Protein AF-A0AAW9B3B2-F1 (afdb_monomer_lite)

Sequence (176 aa):
MELNTFTHMVTGEETFIPAMVFIPNTNQRLSVMYCEELKAVVCINGGLFLPADTEAACNGGVAGTLQLASAYEVGQKEDTKKTIKLGSCEPGTATEFGTVSKSTNTKQYNAIVLYNSITGSIHSAYDDEEKANSAFDKIWSLTQFPSMRLKKLTYWSDIGKAHQYLEGVSVDSCCA

Secondary structure (DSSP, 8-state):
-----EEEE--S---EEEEEEEETTTTEEEEEEEETTTTEEEEETTEE---SSHHHHHHT---SEEEEEEEEEEE--SSSSEEEEESSPP--S-EEBTTBPPPTTEEEEEEEEEEETTT-BEEEEES-HHHHHHHHHHHHHHH--TTEEEEEEEEEEETT-SSTTTTT-BTTTT--

Foldseek 3Di:
DQFDKDKFFDPQPWQWDWAWEQDVVVRDIATFIATPLQQWTFDDPRHTDGDPDRHCVRVVDDGGMTIIFHWAFLDDDPDDHTYIYTAFDDQDAKAFPPLDDDDPQKDKDKWKFWAFQVQQFTAFTHPDDVVVVVSVVVSCVRGVRVRIDIDITIIIHGPPCHTSRRHRHGNVVSHD

Radius of gyration: 16.61 Å; chains: 1; bounding box: 41×40×45 Å

pLDDT: mean 72.58, std 14.51, range [27.77, 92.06]

Structure (mmCIF, N/CA/C/O backbone):
data_AF-A0AAW9B3B2-F1
#
_entry.id   AF-A0AAW9B3B2-F1
#
loop_
_atom_site.group_PDB
_atom_site.id
_atom_site.type_symbol
_atom_site.label_atom_id
_atom_site.label_alt_id
_atom_site.label_comp_id
_atom_site.label_asym_id
_atom_site.label_entity_id
_atom_site.label_seq_id
_atom_site.pdbx_PDB_ins_code
_atom_site.Cartn_x
_atom_site.Cartn_y
_atom_site.Cartn_z
_atom_site.occupancy
_atom_site.B_iso_or_equiv
_atom_site.auth_seq_id
_atom_site.auth_comp_id
_atom_site.auth_asym_id
_atom_site.auth_atom_id
_atom_site.pdbx_PDB_model_num
ATOM 1 N N . MET A 1 1 ? -0.668 -17.196 -9.764 1.00 54.19 1 MET A N 1
ATOM 2 C CA . MET A 1 1 ? -1.576 -16.291 -9.035 1.00 54.19 1 MET A CA 1
ATOM 3 C C . MET A 1 1 ? -1.678 -15.045 -9.883 1.00 54.19 1 MET A C 1
ATOM 5 O O . MET A 1 1 ? -0.663 -14.380 -10.029 1.00 54.19 1 MET A O 1
ATOM 9 N N . GLU A 1 2 ? -2.822 -14.808 -10.521 1.00 58.53 2 GLU A N 1
ATOM 10 C CA . GLU A 1 2 ? -3.066 -13.532 -11.203 1.00 58.53 2 GLU A CA 1
ATOM 11 C C . GLU A 1 2 ? -3.383 -12.492 -10.131 1.00 58.53 2 GLU A C 1
ATOM 13 O O . GLU A 1 2 ? -4.260 -12.707 -9.291 1.00 58.53 2 GLU A O 1
ATOM 18 N N . LEU A 1 3 ? -2.602 -11.416 -10.096 1.00 70.81 3 LEU A N 1
ATOM 19 C CA . LEU A 1 3 ? -2.827 -10.313 -9.171 1.00 70.81 3 LEU A CA 1
ATOM 20 C C . LEU A 1 3 ? -3.838 -9.347 -9.778 1.00 70.81 3 LEU A C 1
ATOM 22 O O . LEU A 1 3 ? -3.805 -9.082 -10.977 1.00 70.81 3 LEU A O 1
ATOM 26 N N . ASN A 1 4 ? -4.720 -8.793 -8.947 1.00 74.31 4 ASN A N 1
ATOM 27 C CA . ASN A 1 4 ? -5.535 -7.668 -9.382 1.00 74.31 4 ASN A CA 1
ATOM 28 C C . ASN A 1 4 ? -4.631 -6.433 -9.460 1.00 74.31 4 ASN A C 1
ATOM 30 O O . ASN A 1 4 ? -4.082 -6.000 -8.444 1.00 74.31 4 ASN A O 1
ATOM 34 N N . THR A 1 5 ? -4.434 -5.916 -10.669 1.00 81.25 5 THR A N 1
ATOM 35 C CA . THR A 1 5 ? -3.476 -4.844 -10.938 1.00 81.25 5 THR A CA 1
ATOM 36 C C . THR A 1 5 ? -4.148 -3.595 -11.484 1.00 81.25 5 THR A C 1
ATOM 38 O O . THR A 1 5 ? -5.120 -3.695 -12.230 1.00 81.25 5 THR A O 1
ATOM 41 N N . PHE A 1 6 ? -3.546 -2.440 -11.235 1.00 82.62 6 PHE A N 1
ATOM 42 C CA . PHE A 1 6 ? -3.866 -1.171 -11.879 1.00 82.62 6 PHE A CA 1
ATOM 43 C C . PHE A 1 6 ? -2.645 -0.622 -12.624 1.00 82.62 6 PHE A C 1
ATOM 45 O O . PHE A 1 6 ? -1.511 -1.012 -12.352 1.00 82.62 6 PHE A O 1
ATOM 52 N N . THR A 1 7 ? -2.866 0.269 -13.585 1.00 85.81 7 THR A N 1
ATOM 53 C CA . THR A 1 7 ? -1.783 0.949 -14.307 1.00 85.81 7 THR A CA 1
ATOM 54 C C . THR A 1 7 ? -1.490 2.304 -13.685 1.00 85.81 7 THR A C 1
ATOM 56 O O . THR A 1 7 ? -2.422 3.033 -13.350 1.00 85.81 7 THR A O 1
ATOM 59 N N . HIS A 1 8 ? -0.214 2.664 -13.593 1.00 86.81 8 HIS A N 1
ATOM 60 C CA . HIS A 1 8 ? 0.240 3.949 -13.071 1.00 86.81 8 HIS A CA 1
ATOM 61 C C . HIS A 1 8 ? 1.338 4.535 -13.956 1.00 86.81 8 HIS A C 1
ATOM 63 O O . HIS A 1 8 ? 2.283 3.833 -14.315 1.00 86.81 8 HIS A O 1
ATOM 69 N N . MET A 1 9 ? 1.217 5.810 -14.318 1.00 88.75 9 MET A N 1
ATOM 70 C CA . MET A 1 9 ? 2.255 6.533 -15.050 1.00 88.75 9 MET A CA 1
ATOM 71 C C . MET A 1 9 ? 3.189 7.193 -14.039 1.00 88.75 9 MET A C 1
ATOM 73 O O . MET A 1 9 ? 2.758 8.072 -13.302 1.00 88.75 9 MET A O 1
ATOM 77 N N . VAL A 1 10 ? 4.451 6.765 -14.022 1.00 88.75 10 VAL A N 1
ATOM 78 C CA . VAL A 1 10 ? 5.458 7.270 -13.082 1.00 88.75 10 VAL A CA 1
ATOM 79 C C . VAL A 1 10 ? 5.710 8.753 -13.335 1.00 88.75 10 VAL A C 1
ATOM 81 O O . VAL A 1 10 ? 6.006 9.146 -14.468 1.00 88.75 10 VAL A O 1
ATOM 84 N N . THR A 1 11 ? 5.600 9.564 -12.285 1.00 86.19 11 THR A N 1
ATOM 85 C CA . THR A 1 11 ? 5.779 11.021 -12.334 1.00 86.19 11 THR A CA 1
ATOM 86 C C . THR A 1 11 ? 7.183 11.454 -11.911 1.00 86.19 11 THR A C 1
ATOM 88 O O . THR A 1 11 ? 7.609 12.556 -12.254 1.00 86.19 11 THR A O 1
ATOM 91 N N . GLY A 1 12 ? 7.918 10.584 -11.211 1.00 84.88 12 GLY A N 1
ATOM 92 C CA . GLY A 1 12 ? 9.234 10.866 -10.634 1.00 84.88 12 GLY A CA 1
ATOM 93 C C . GLY A 1 12 ? 9.173 11.347 -9.181 1.00 84.88 12 GLY A C 1
ATOM 94 O O . GLY A 1 12 ? 10.217 11.581 -8.577 1.00 84.88 12 GLY A O 1
ATOM 95 N N . GLU A 1 13 ? 7.973 11.480 -8.616 1.00 85.50 13 GLU A N 1
ATOM 96 C CA . GLU A 1 13 ? 7.749 11.805 -7.202 1.00 85.50 13 GLU A CA 1
ATOM 97 C C . GLU A 1 13 ? 7.583 10.550 -6.325 1.00 85.50 13 GLU A C 1
ATOM 99 O O . GLU A 1 13 ? 7.524 10.649 -5.098 1.00 85.50 13 GLU A O 1
ATOM 104 N N . GLU A 1 14 ? 7.480 9.371 -6.940 1.00 87.31 14 GLU A N 1
ATOM 105 C CA . GLU A 1 14 ? 7.316 8.098 -6.251 1.00 87.31 14 GLU A CA 1
ATOM 106 C C . GLU A 1 14 ? 8.631 7.592 -5.658 1.00 87.31 14 GLU A C 1
ATOM 108 O O . GLU A 1 14 ? 9.677 7.563 -6.312 1.00 87.31 14 GLU A O 1
ATOM 113 N N . THR A 1 15 ? 8.548 7.084 -4.433 1.00 89.75 15 THR A N 1
ATOM 114 C CA . THR A 1 15 ? 9.666 6.436 -3.757 1.00 89.75 15 THR A CA 1
ATOM 115 C C . THR A 1 15 ? 9.550 4.928 -3.936 1.00 89.75 15 THR A C 1
ATOM 117 O O . THR A 1 15 ? 8.624 4.292 -3.424 1.00 89.75 15 THR A O 1
ATOM 120 N N . PHE A 1 16 ? 10.498 4.340 -4.669 1.00 90.81 16 PHE A N 1
ATOM 121 C CA . PHE A 1 16 ? 10.595 2.892 -4.842 1.00 90.81 16 PHE A CA 1
ATOM 122 C C . PHE A 1 16 ? 11.662 2.310 -3.921 1.00 90.81 16 PHE A C 1
ATOM 124 O O . PHE A 1 16 ? 12.826 2.704 -3.972 1.00 90.81 16 PHE A O 1
ATOM 131 N N . ILE A 1 17 ? 11.273 1.332 -3.107 1.00 90.81 17 ILE A N 1
ATOM 132 C CA . ILE A 1 17 ? 12.167 0.645 -2.173 1.00 90.81 17 ILE A CA 1
ATOM 133 C C . ILE A 1 17 ? 12.094 -0.875 -2.351 1.00 90.81 17 ILE A C 1
ATOM 135 O O . ILE A 1 17 ? 11.060 -1.412 -2.764 1.00 90.81 17 ILE A O 1
ATOM 139 N N . PRO A 1 18 ? 13.180 -1.604 -2.041 1.00 90.25 18 PRO A N 1
ATOM 140 C CA . PRO A 1 18 ? 13.134 -3.056 -1.979 1.00 90.25 18 PRO A CA 1
ATOM 141 C C . PRO A 1 18 ? 12.260 -3.508 -0.798 1.00 90.25 18 PRO A C 1
ATOM 143 O O . PRO A 1 18 ? 12.478 -3.116 0.350 1.00 90.25 18 PRO A O 1
ATOM 146 N N . ALA A 1 19 ? 11.296 -4.382 -1.069 1.00 88.31 19 ALA A N 1
ATOM 147 C CA . ALA A 1 19 ? 10.450 -5.007 -0.058 1.00 88.31 19 ALA A CA 1
ATOM 148 C C . ALA A 1 19 ? 10.448 -6.530 -0.212 1.00 88.31 19 ALA A C 1
ATOM 150 O O . ALA A 1 19 ? 10.755 -7.070 -1.274 1.00 88.31 19 ALA A O 1
ATOM 151 N N . MET A 1 20 ? 10.090 -7.227 0.861 1.00 86.69 20 MET A N 1
ATOM 152 C CA . MET A 1 20 ? 9.949 -8.676 0.884 1.00 86.69 20 MET A CA 1
ATOM 153 C C . MET A 1 20 ? 8.476 -9.057 0.948 1.00 86.69 20 MET A C 1
ATOM 155 O O . MET A 1 20 ? 7.773 -8.690 1.889 1.00 86.69 20 MET A O 1
ATOM 159 N N . VAL A 1 21 ? 8.026 -9.857 -0.014 1.00 83.31 21 VAL A N 1
ATOM 160 C CA . VAL A 1 21 ? 6.708 -10.495 0.024 1.00 83.31 21 VAL A CA 1
ATOM 161 C C . VAL A 1 21 ? 6.851 -11.960 0.424 1.00 83.31 21 VAL A C 1
ATOM 163 O O . VAL A 1 21 ? 7.679 -12.694 -0.121 1.00 83.31 21 VAL A O 1
ATOM 166 N N . PHE A 1 22 ? 6.046 -12.393 1.394 1.00 75.19 22 PHE A N 1
ATOM 167 C CA . PHE A 1 22 ? 5.940 -13.800 1.777 1.00 75.19 22 PHE A CA 1
ATOM 168 C C . PHE A 1 22 ? 4.758 -14.447 1.059 1.00 75.19 22 PHE A C 1
ATOM 170 O O . PHE A 1 22 ? 3.637 -13.949 1.148 1.00 75.19 22 PHE A O 1
ATOM 177 N N . ILE A 1 23 ? 5.002 -15.565 0.373 1.00 70.31 23 ILE A N 1
ATOM 178 C CA . ILE A 1 23 ? 3.955 -16.371 -0.263 1.00 70.31 23 ILE A CA 1
ATOM 179 C C . ILE A 1 23 ? 3.678 -17.586 0.636 1.00 70.31 23 ILE A C 1
ATOM 181 O O . ILE A 1 23 ? 4.480 -18.525 0.640 1.00 70.31 23 ILE A O 1
ATOM 185 N N . PRO A 1 24 ? 2.552 -17.615 1.378 1.00 52.84 24 PRO A N 1
ATOM 186 C CA . PRO A 1 24 ? 2.287 -18.654 2.377 1.00 52.84 24 PRO A CA 1
ATOM 187 C C . PRO A 1 24 ? 2.266 -20.068 1.797 1.00 52.84 24 PRO A C 1
ATOM 189 O O . PRO A 1 24 ? 2.808 -20.993 2.389 1.00 52.84 24 PRO A O 1
ATOM 192 N N . ASN A 1 25 ? 1.704 -20.226 0.597 1.00 56.84 25 ASN A N 1
ATOM 193 C CA . ASN A 1 25 ? 1.514 -21.540 -0.022 1.00 56.84 25 ASN A CA 1
ATOM 194 C C . ASN A 1 25 ? 2.826 -22.187 -0.488 1.00 56.84 25 ASN A C 1
ATOM 196 O O . ASN A 1 25 ? 2.871 -23.396 -0.694 1.00 56.84 25 ASN A O 1
ATOM 200 N N . THR A 1 26 ? 3.883 -21.395 -0.682 1.00 65.69 26 THR A N 1
ATOM 201 C CA . THR A 1 26 ? 5.183 -21.880 -1.169 1.00 65.69 26 THR A CA 1
ATOM 202 C C . THR A 1 26 ? 6.309 -21.673 -0.159 1.00 65.69 26 THR A C 1
ATOM 204 O O . THR A 1 26 ? 7.435 -22.090 -0.420 1.00 65.69 26 THR A O 1
ATOM 207 N N . ASN A 1 27 ? 6.035 -21.028 0.984 1.00 65.44 27 ASN A N 1
ATOM 208 C CA . ASN A 1 27 ? 7.026 -20.550 1.956 1.00 65.44 27 ASN A CA 1
ATOM 209 C C . ASN A 1 27 ? 8.152 -19.699 1.340 1.00 65.44 27 ASN A C 1
ATOM 211 O O . ASN A 1 27 ? 9.203 -19.501 1.956 1.00 65.44 27 ASN A O 1
ATOM 215 N N . GLN A 1 28 ? 7.945 -19.181 0.129 1.00 74.94 28 GLN A N 1
ATOM 216 C CA . GLN A 1 28 ? 8.932 -18.366 -0.556 1.00 74.94 28 GLN A CA 1
ATOM 217 C C . GLN A 1 28 ? 8.879 -16.936 -0.039 1.00 74.94 28 GLN A C 1
ATOM 219 O O . GLN A 1 28 ? 7.815 -16.383 0.251 1.00 74.94 28 GLN A O 1
ATOM 224 N N . ARG A 1 29 ? 10.061 -16.332 0.041 1.00 81.06 29 ARG A N 1
ATOM 225 C CA . ARG A 1 29 ? 10.230 -14.904 0.268 1.00 81.06 29 ARG A CA 1
ATOM 226 C C . ARG A 1 29 ? 10.812 -14.312 -1.001 1.00 81.06 29 ARG A C 1
ATOM 228 O O . ARG A 1 29 ? 11.890 -14.727 -1.420 1.00 81.06 29 ARG A O 1
ATOM 235 N N . LEU A 1 30 ? 10.093 -13.381 -1.611 1.00 86.75 30 LEU A N 1
ATOM 236 C CA . LEU A 1 30 ? 10.502 -12.757 -2.862 1.00 86.75 30 LEU A CA 1
ATOM 237 C C . LEU A 1 30 ? 10.829 -11.288 -2.622 1.00 86.75 30 LEU A C 1
ATOM 239 O O . LEU A 1 30 ? 10.090 -10.599 -1.919 1.00 86.75 30 LEU A O 1
ATOM 243 N N . SER A 1 31 ? 11.935 -10.835 -3.206 1.00 88.44 31 SER A N 1
ATOM 244 C CA . SER A 1 31 ? 12.321 -9.427 -3.216 1.00 88.44 31 SER A CA 1
ATOM 245 C C . SER A 1 31 ? 11.606 -8.735 -4.373 1.00 88.44 31 SER A C 1
ATOM 247 O O . SER A 1 31 ? 11.674 -9.198 -5.512 1.00 88.44 31 SER A O 1
ATOM 249 N N . VAL A 1 32 ? 10.882 -7.664 -4.066 1.00 90.69 32 VAL A N 1
ATOM 250 C CA . VAL A 1 32 ? 10.034 -6.925 -5.006 1.00 90.69 32 VAL A CA 1
ATOM 251 C C . VAL A 1 32 ? 10.297 -5.431 -4.894 1.00 90.69 32 VAL A C 1
ATOM 253 O O . VAL A 1 32 ? 10.757 -4.940 -3.863 1.00 90.69 32 VAL A O 1
ATOM 256 N N . MET A 1 33 ? 9.972 -4.701 -5.956 1.00 92.06 33 MET A N 1
ATOM 257 C CA . MET A 1 33 ? 9.959 -3.241 -5.930 1.00 92.06 33 MET A CA 1
ATOM 258 C C . MET A 1 33 ? 8.616 -2.761 -5.388 1.00 92.06 33 MET A C 1
ATOM 260 O O . MET A 1 33 ? 7.570 -3.107 -5.941 1.00 92.06 33 MET A O 1
ATOM 264 N N . TYR A 1 34 ? 8.654 -1.973 -4.319 1.00 90.44 34 TYR A N 1
ATOM 265 C CA . TYR A 1 34 ? 7.483 -1.431 -3.643 1.00 90.44 34 TYR A CA 1
ATOM 266 C C . TYR A 1 34 ? 7.467 0.093 -3.747 1.00 90.44 34 TYR A C 1
ATOM 268 O O . TYR A 1 34 ? 8.458 0.742 -3.425 1.00 90.44 34 TYR A O 1
ATOM 276 N N . CYS A 1 35 ? 6.342 0.646 -4.192 1.00 88.38 35 CYS A N 1
ATOM 277 C CA . CYS A 1 35 ? 6.072 2.078 -4.195 1.00 88.38 35 CYS A CA 1
ATOM 278 C C . CYS A 1 35 ? 5.428 2.471 -2.862 1.00 88.38 35 CYS A C 1
ATOM 280 O O . CYS A 1 35 ? 4.346 1.974 -2.532 1.00 88.38 35 CYS A O 1
ATOM 282 N N . GLU A 1 36 ? 6.084 3.347 -2.100 1.00 84.81 36 GLU A N 1
ATOM 283 C CA . GLU A 1 36 ? 5.644 3.706 -0.748 1.00 84.81 36 GLU A CA 1
ATOM 284 C C . GLU A 1 36 ? 4.338 4.497 -0.735 1.00 84.81 36 GLU A C 1
ATOM 286 O O . GLU A 1 36 ? 3.437 4.193 0.048 1.00 84.81 36 GLU A O 1
ATOM 291 N N . GLU A 1 37 ? 4.213 5.483 -1.619 1.00 82.06 37 GLU A N 1
ATOM 292 C CA . GLU A 1 37 ? 3.043 6.354 -1.714 1.00 82.06 37 GLU A CA 1
ATOM 293 C C . GLU A 1 37 ? 1.793 5.568 -2.116 1.00 82.06 37 GLU A C 1
ATOM 295 O O . GLU A 1 37 ? 0.718 5.715 -1.525 1.00 82.06 37 GLU A O 1
ATOM 300 N N . LEU A 1 38 ? 1.955 4.699 -3.115 1.00 79.75 38 LEU A N 1
ATOM 301 C CA . LEU A 1 38 ? 0.865 3.924 -3.697 1.00 79.75 38 LEU A CA 1
ATOM 302 C C . LEU A 1 38 ? 0.594 2.620 -2.960 1.00 79.75 38 LEU A C 1
ATOM 304 O O . LEU A 1 38 ? -0.371 1.940 -3.304 1.00 79.75 38 LEU A O 1
ATOM 308 N N . LYS A 1 39 ? 1.434 2.268 -1.980 1.00 80.06 39 LYS A N 1
ATOM 309 C CA . LYS A 1 39 ? 1.386 0.997 -1.254 1.00 80.06 39 LYS A CA 1
ATOM 310 C C . LYS A 1 39 ? 1.132 -0.169 -2.200 1.00 80.06 39 LYS A C 1
ATOM 312 O O . LYS A 1 39 ? 0.120 -0.868 -2.136 1.00 80.06 39 LYS A O 1
ATOM 317 N N . ALA A 1 40 ? 2.018 -0.299 -3.177 1.00 85.44 40 ALA A N 1
ATOM 318 C CA . ALA A 1 40 ? 1.837 -1.231 -4.274 1.00 85.44 40 ALA A CA 1
ATOM 319 C C . ALA A 1 40 ? 3.170 -1.784 -4.759 1.00 85.44 40 ALA A C 1
ATOM 321 O O . ALA A 1 40 ? 4.202 -1.119 -4.692 1.00 85.44 40 ALA A O 1
ATOM 322 N N . VAL A 1 41 ? 3.143 -3.009 -5.270 1.00 89.56 41 VAL A N 1
ATOM 323 C CA . VAL A 1 41 ? 4.304 -3.667 -5.870 1.00 89.56 41 VAL A CA 1
ATOM 324 C C . VAL A 1 41 ? 4.249 -3.608 -7.382 1.00 89.56 41 VAL A C 1
ATOM 326 O O . VAL A 1 41 ? 3.175 -3.707 -7.980 1.00 89.56 41 VAL A O 1
ATOM 329 N N . VAL A 1 42 ? 5.421 -3.514 -8.002 1.00 91.69 42 VAL A N 1
ATOM 330 C CA . VAL A 1 42 ? 5.545 -3.560 -9.459 1.00 91.69 42 VAL A CA 1
ATOM 331 C C . VAL A 1 42 ? 5.222 -4.960 -9.976 1.00 91.69 42 VAL A C 1
ATOM 333 O O . VAL A 1 42 ? 5.670 -5.973 -9.435 1.00 91.69 42 VAL A O 1
ATOM 336 N N . CYS A 1 43 ? 4.429 -5.003 -11.040 1.00 89.69 43 CYS A N 1
ATOM 337 C CA . CYS A 1 43 ? 3.995 -6.201 -11.736 1.00 89.69 43 CYS A CA 1
ATOM 338 C C . CYS A 1 43 ? 4.346 -6.114 -13.228 1.00 89.69 43 CYS A C 1
ATOM 340 O O . CYS A 1 43 ? 4.453 -5.029 -13.797 1.00 89.69 43 CYS A O 1
ATOM 342 N N . ILE A 1 44 ? 4.507 -7.272 -13.868 1.00 85.06 44 ILE A N 1
ATOM 343 C CA . ILE A 1 44 ? 4.629 -7.416 -15.321 1.00 85.06 44 ILE A CA 1
ATOM 344 C C . ILE A 1 44 ? 3.708 -8.552 -15.759 1.00 85.06 44 ILE A C 1
ATOM 346 O O . ILE A 1 44 ? 3.783 -9.659 -15.225 1.00 85.06 44 ILE A O 1
ATOM 350 N N . ASN A 1 45 ? 2.851 -8.285 -16.748 1.00 83.44 45 ASN A N 1
ATOM 351 C CA . ASN A 1 45 ? 1.903 -9.250 -17.312 1.00 83.44 45 ASN A CA 1
ATOM 352 C C . ASN A 1 45 ? 1.045 -9.960 -16.241 1.00 83.44 45 ASN A C 1
ATOM 354 O O . ASN A 1 45 ? 0.828 -11.167 -16.307 1.00 83.44 45 ASN A O 1
ATOM 358 N N . GLY A 1 46 ? 0.592 -9.219 -15.223 1.00 75.25 46 GLY A N 1
ATOM 359 C CA . GLY A 1 46 ? -0.256 -9.732 -14.137 1.00 75.25 46 GLY A CA 1
ATOM 360 C C . GLY A 1 46 ? 0.472 -10.540 -13.052 1.00 75.25 46 GLY A C 1
ATOM 361 O O . GLY A 1 46 ? -0.172 -11.014 -12.113 1.00 75.25 46 GLY A O 1
ATOM 362 N N . GLY A 1 47 ? 1.798 -10.689 -13.152 1.00 84.25 47 GLY A N 1
ATOM 363 C CA . GLY A 1 47 ? 2.653 -11.328 -12.148 1.00 84.25 47 GLY A CA 1
ATOM 364 C C . GLY A 1 47 ? 3.590 -10.342 -11.452 1.00 84.25 47 GLY A C 1
ATOM 365 O O . GLY A 1 47 ? 3.829 -9.248 -11.954 1.00 84.25 47 GLY A O 1
ATOM 366 N N . LEU A 1 48 ? 4.146 -10.734 -10.301 1.00 87.69 48 LEU A N 1
ATOM 367 C CA . LEU A 1 48 ? 5.144 -9.930 -9.586 1.00 87.69 48 LEU A CA 1
ATOM 368 C C . LEU A 1 48 ? 6.371 -9.666 -10.462 1.00 87.69 48 LEU A C 1
ATOM 370 O O . LEU A 1 48 ? 6.916 -10.591 -11.069 1.00 87.69 48 LEU A O 1
ATOM 374 N N . PHE A 1 49 ? 6.849 -8.424 -10.468 1.00 88.06 49 PHE A N 1
ATOM 375 C CA . PHE A 1 49 ? 8.144 -8.103 -11.045 1.00 88.06 49 PHE A CA 1
ATOM 376 C C . PHE A 1 49 ? 9.262 -8.486 -10.070 1.00 88.06 49 PHE A C 1
ATOM 378 O O . PHE A 1 49 ? 9.335 -7.963 -8.958 1.00 88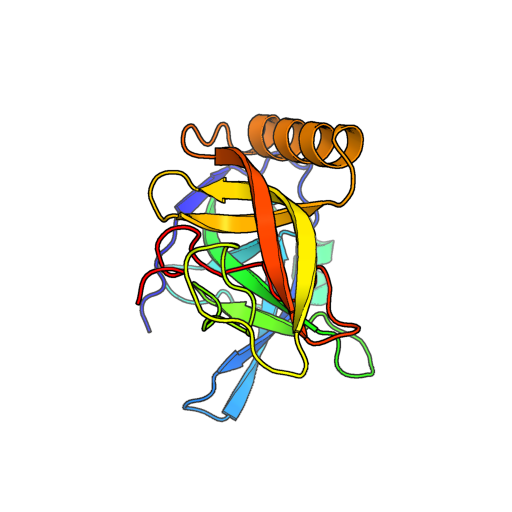.06 49 PHE A O 1
ATOM 385 N N . LEU A 1 50 ? 10.129 -9.406 -10.498 1.00 88.38 50 LEU A N 1
ATOM 386 C CA . LEU A 1 50 ? 11.218 -9.970 -9.696 1.00 88.38 50 LEU A CA 1
ATOM 387 C C . LEU A 1 50 ? 12.569 -9.667 -10.365 1.00 88.38 50 LEU A C 1
ATOM 389 O O . LEU A 1 50 ? 13.117 -10.533 -11.052 1.00 88.38 50 LEU A O 1
ATOM 393 N N . PRO A 1 51 ? 13.097 -8.437 -10.237 1.00 84.62 51 PRO A N 1
ATOM 394 C CA . PRO A 1 51 ? 14.406 -8.104 -10.787 1.00 84.62 51 PRO A CA 1
ATOM 395 C C . PRO A 1 51 ? 15.505 -8.923 -10.097 1.00 84.62 51 PRO A C 1
ATOM 397 O O . PRO A 1 51 ? 15.447 -9.155 -8.890 1.00 84.62 51 PRO A O 1
ATOM 400 N N . ALA A 1 52 ? 16.528 -9.321 -10.862 1.00 85.50 52 ALA A N 1
ATOM 401 C CA . ALA A 1 52 ? 17.673 -10.077 -10.343 1.00 85.50 52 ALA A CA 1
ATOM 402 C C . ALA A 1 52 ? 18.416 -9.327 -9.221 1.00 85.50 52 ALA A C 1
ATOM 404 O O . ALA A 1 52 ? 18.887 -9.952 -8.274 1.00 85.50 52 ALA A O 1
ATOM 405 N N . ASP A 1 53 ? 18.464 -7.995 -9.313 1.00 88.62 53 ASP A N 1
ATOM 406 C CA . ASP A 1 53 ? 18.918 -7.096 -8.256 1.00 88.62 53 ASP A CA 1
ATOM 407 C C . ASP A 1 53 ? 17.845 -6.026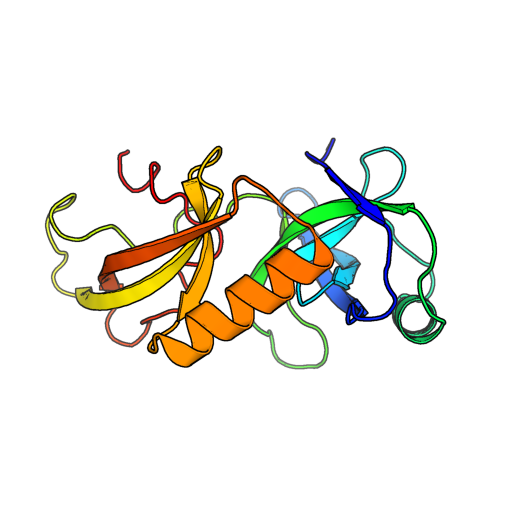 -8.010 1.00 88.62 53 ASP A C 1
ATOM 409 O O . ASP A 1 53 ? 17.665 -5.091 -8.794 1.00 88.62 53 ASP A O 1
ATOM 413 N N . THR A 1 54 ? 17.083 -6.196 -6.930 1.00 88.69 54 THR A N 1
ATOM 414 C CA . THR A 1 54 ? 15.997 -5.276 -6.569 1.00 88.69 54 THR A CA 1
ATOM 415 C C . THR A 1 54 ? 16.511 -3.932 -6.071 1.00 88.69 54 TH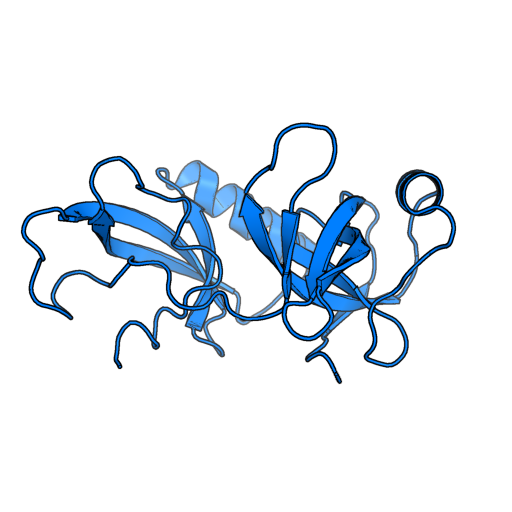R A C 1
ATOM 417 O O . THR A 1 54 ? 15.854 -2.921 -6.287 1.00 88.69 54 THR A O 1
ATOM 420 N N . GLU A 1 55 ? 17.671 -3.894 -5.416 1.00 88.81 55 GLU A N 1
ATOM 421 C CA . GLU A 1 55 ? 18.224 -2.642 -4.895 1.00 88.81 55 GLU A CA 1
ATOM 422 C C . GLU A 1 55 ? 18.706 -1.759 -6.039 1.00 88.81 55 GLU A C 1
ATOM 424 O O . GLU A 1 55 ? 18.337 -0.586 -6.107 1.00 88.81 55 GLU A O 1
ATOM 429 N N . ALA A 1 56 ? 19.438 -2.339 -6.992 1.00 88.44 56 ALA A N 1
ATOM 430 C CA . ALA A 1 56 ? 19.822 -1.631 -8.206 1.00 88.44 56 ALA A CA 1
ATOM 431 C C . ALA A 1 56 ? 18.596 -1.173 -9.014 1.00 88.44 56 ALA A C 1
ATOM 433 O O . ALA A 1 56 ? 18.585 -0.050 -9.512 1.00 88.44 56 ALA A O 1
ATOM 434 N N . ALA A 1 57 ? 17.546 -1.999 -9.109 1.00 88.69 57 ALA A N 1
ATOM 435 C CA . ALA A 1 57 ? 16.324 -1.639 -9.830 1.00 88.69 57 ALA A CA 1
ATOM 436 C C . ALA A 1 57 ? 15.567 -0.463 -9.183 1.00 88.69 57 ALA A C 1
ATOM 438 O O . ALA A 1 57 ? 15.079 0.409 -9.898 1.00 88.69 57 ALA A O 1
ATOM 439 N N . CYS A 1 58 ? 15.502 -0.403 -7.849 1.00 89.06 58 CYS A N 1
ATOM 440 C CA . CYS A 1 58 ? 14.924 0.737 -7.131 1.00 89.06 58 CYS A CA 1
ATOM 441 C C . CYS A 1 58 ? 15.771 2.010 -7.287 1.00 89.06 58 CYS A C 1
ATOM 443 O O . CYS A 1 58 ? 15.226 3.087 -7.512 1.00 89.06 58 CYS A O 1
ATOM 445 N N . ASN A 1 59 ? 17.101 1.885 -7.227 1.00 87.00 59 ASN A N 1
ATOM 446 C CA . ASN A 1 59 ? 18.023 3.023 -7.313 1.00 87.00 59 ASN A CA 1
ATOM 447 C C . ASN A 1 59 ? 18.238 3.544 -8.747 1.00 87.00 59 ASN A C 1
ATOM 449 O O . ASN A 1 59 ? 18.709 4.664 -8.927 1.00 87.00 59 ASN A O 1
ATOM 453 N N . GLY A 1 60 ? 17.924 2.742 -9.768 1.00 80.81 60 GLY A N 1
ATOM 454 C CA . GLY A 1 60 ? 18.185 3.056 -11.176 1.00 80.81 60 GLY A CA 1
ATOM 455 C C . GLY A 1 60 ? 17.260 4.104 -11.803 1.00 80.81 60 GLY A C 1
ATOM 456 O O . GLY A 1 60 ? 17.483 4.480 -12.951 1.00 80.81 60 GLY A O 1
ATOM 457 N N . GLY A 1 61 ? 16.250 4.580 -11.070 1.00 73.38 61 GLY A N 1
ATOM 458 C CA . GLY A 1 61 ? 15.207 5.457 -11.596 1.00 73.38 61 GLY A CA 1
ATOM 459 C C . GLY A 1 61 ? 14.183 4.661 -12.404 1.00 73.38 61 GLY A C 1
ATOM 460 O O . GLY A 1 61 ? 14.479 4.105 -13.460 1.00 73.38 61 GLY A O 1
ATOM 461 N N . VAL A 1 62 ? 12.957 4.590 -11.895 1.00 82.56 62 VAL A N 1
ATOM 462 C CA . VAL A 1 62 ? 11.848 3.914 -12.574 1.00 82.56 62 VAL A CA 1
ATOM 463 C C . VAL A 1 62 ? 11.141 4.928 -13.468 1.00 82.56 62 VAL A C 1
ATOM 465 O O . VAL A 1 62 ? 10.929 6.062 -13.053 1.00 82.56 62 VAL A O 1
ATOM 468 N N . ALA A 1 63 ? 10.788 4.549 -14.696 1.00 84.69 63 ALA A N 1
ATOM 469 C CA . ALA A 1 63 ? 10.111 5.439 -15.636 1.00 84.69 63 ALA A CA 1
ATOM 470 C C . ALA A 1 63 ? 9.092 4.685 -16.498 1.00 84.69 63 ALA A C 1
ATOM 472 O O . ALA A 1 63 ? 9.228 3.485 -16.745 1.00 84.69 63 ALA A O 1
ATOM 473 N N . GLY A 1 64 ? 8.095 5.417 -16.997 1.00 87.12 64 GLY A N 1
ATOM 474 C CA . GLY A 1 64 ? 7.072 4.902 -17.905 1.00 87.12 64 GLY A CA 1
ATOM 475 C C . GLY A 1 64 ? 5.767 4.518 -17.208 1.00 87.12 64 GLY A C 1
ATOM 476 O O . GLY A 1 64 ? 5.464 4.971 -16.108 1.00 87.12 64 GLY A O 1
ATOM 477 N N . THR A 1 65 ? 4.953 3.711 -17.890 1.00 88.88 65 THR A N 1
ATOM 478 C CA . THR A 1 65 ? 3.705 3.174 -17.334 1.00 88.88 65 THR A CA 1
ATOM 479 C C . THR A 1 65 ? 3.969 1.811 -16.711 1.00 88.88 65 THR A C 1
ATOM 481 O O . THR A 1 65 ? 4.380 0.880 -17.402 1.00 88.88 65 THR A O 1
ATOM 484 N N . LEU A 1 66 ? 3.722 1.694 -15.410 1.00 89.19 66 LEU A N 1
ATOM 485 C CA . LEU A 1 66 ? 3.864 0.461 -14.648 1.00 89.19 66 LEU A CA 1
ATOM 486 C C . LEU A 1 66 ? 2.510 -0.207 -14.444 1.00 89.19 66 LEU A C 1
ATOM 488 O O . LEU A 1 66 ? 1.484 0.457 -14.304 1.00 89.19 66 LEU A O 1
ATOM 492 N N . GLN A 1 67 ? 2.532 -1.531 -14.354 1.00 89.94 67 GLN A N 1
ATOM 493 C CA . GLN A 1 67 ? 1.447 -2.303 -13.770 1.00 89.94 67 GLN A CA 1
ATOM 494 C C . GLN A 1 67 ? 1.766 -2.501 -12.283 1.00 89.94 67 GLN A C 1
ATOM 496 O O . GLN A 1 67 ? 2.878 -2.895 -11.937 1.00 89.94 67 GLN A O 1
ATOM 501 N N . LEU A 1 68 ? 0.814 -2.213 -11.402 1.00 87.44 68 LEU A N 1
ATOM 502 C CA . LEU A 1 68 ? 0.984 -2.233 -9.952 1.00 87.44 68 LEU A CA 1
ATOM 503 C C . LEU A 1 68 ? -0.103 -3.085 -9.294 1.00 87.44 68 LEU A C 1
ATOM 505 O O . LEU A 1 68 ? -1.248 -3.068 -9.737 1.00 87.44 68 LEU A O 1
ATOM 509 N N . ALA A 1 69 ? 0.234 -3.799 -8.223 1.00 84.56 69 ALA A N 1
ATOM 510 C CA . ALA A 1 69 ? -0.732 -4.493 -7.369 1.00 84.56 69 ALA A CA 1
ATOM 511 C C . ALA A 1 69 ? -0.660 -3.944 -5.945 1.00 84.56 69 ALA A C 1
ATOM 513 O O . ALA A 1 69 ? 0.434 -3.822 -5.396 1.00 84.56 69 ALA A O 1
ATOM 514 N N . SER A 1 70 ? -1.809 -3.645 -5.336 1.00 78.69 70 SER A N 1
ATOM 515 C CA . SER A 1 70 ? -1.861 -3.160 -3.954 1.00 78.69 70 SER A CA 1
ATOM 516 C C . SER A 1 70 ? -1.212 -4.154 -2.989 1.00 78.69 70 SER A C 1
ATOM 518 O O . SER A 1 70 ? -1.428 -5.370 -3.071 1.00 78.69 70 SER A O 1
ATOM 520 N N . ALA A 1 71 ? -0.419 -3.622 -2.069 1.00 78.88 71 ALA A N 1
ATOM 521 C CA . ALA A 1 71 ? 0.300 -4.375 -1.062 1.00 78.88 71 ALA A CA 1
ATOM 522 C C . ALA A 1 71 ? 0.363 -3.583 0.245 1.00 78.88 71 ALA A C 1
ATOM 524 O O . ALA A 1 71 ? 0.542 -2.371 0.239 1.00 78.88 71 ALA A O 1
ATOM 525 N N . TYR A 1 72 ? 0.257 -4.278 1.368 1.00 73.56 72 TYR A N 1
ATOM 526 C CA . TYR A 1 72 ? 0.199 -3.658 2.687 1.00 73.56 72 TYR A CA 1
ATOM 527 C C . TYR A 1 72 ? 1.351 -4.136 3.550 1.00 73.56 72 TYR A C 1
ATOM 529 O O . TYR A 1 72 ? 1.754 -5.300 3.492 1.00 73.56 72 TYR A O 1
ATOM 537 N N . GLU A 1 73 ? 1.885 -3.227 4.354 1.00 73.00 73 GLU A N 1
ATOM 538 C CA . GLU A 1 73 ? 2.942 -3.534 5.304 1.00 73.00 73 GLU A CA 1
ATOM 539 C C . GLU A 1 73 ? 2.381 -4.394 6.444 1.00 73.00 73 GLU A C 1
ATOM 541 O O . GLU A 1 73 ? 1.364 -4.066 7.046 1.00 73.00 73 GLU A O 1
ATOM 546 N N . VAL A 1 74 ? 3.042 -5.514 6.739 1.00 67.12 74 VAL A N 1
ATOM 547 C CA . VAL A 1 74 ? 2.665 -6.423 7.843 1.00 67.12 74 VAL A CA 1
ATOM 548 C C . VAL A 1 74 ? 3.700 -6.423 8.972 1.00 67.12 74 VAL A C 1
ATOM 550 O O . VAL A 1 74 ? 3.622 -7.227 9.902 1.00 67.12 74 VAL A O 1
ATOM 553 N N . GLY A 1 75 ? 4.677 -5.517 8.886 1.00 61.72 75 GLY A N 1
ATOM 554 C CA . GLY A 1 75 ? 5.719 -5.276 9.874 1.00 61.72 75 GLY A CA 1
ATOM 555 C C . GLY A 1 75 ? 7.134 -5.301 9.292 1.00 61.72 75 GLY A C 1
ATOM 556 O O . GLY A 1 75 ? 7.365 -5.556 8.107 1.00 61.72 75 GLY A O 1
ATOM 557 N N . GLN A 1 76 ? 8.103 -5.083 10.175 1.00 54.72 76 GLN A N 1
ATOM 558 C CA . GLN A 1 76 ? 9.529 -5.200 9.898 1.00 54.72 76 GLN A CA 1
ATOM 559 C C . GLN A 1 76 ? 10.063 -6.349 10.761 1.00 54.72 76 GLN A C 1
ATOM 561 O O . GLN A 1 76 ? 10.151 -6.218 11.980 1.00 54.72 76 GLN A O 1
ATOM 566 N N . LYS A 1 77 ? 10.359 -7.514 10.165 1.00 47.50 77 LYS A N 1
ATOM 567 C CA . LYS A 1 77 ? 11.196 -8.494 10.873 1.00 47.50 77 LYS A CA 1
ATOM 568 C C . LYS A 1 77 ? 12.622 -7.961 10.877 1.00 47.50 77 LYS A C 1
ATOM 570 O O . LYS A 1 77 ? 13.057 -7.412 9.869 1.00 47.50 77 LYS A O 1
ATOM 575 N N . GLU A 1 78 ? 13.277 -8.093 12.027 1.00 44.06 78 GLU A N 1
ATOM 576 C CA . GLU A 1 78 ? 14.637 -7.619 12.275 1.00 44.06 78 GLU A CA 1
ATOM 577 C C . GLU A 1 78 ? 15.557 -7.919 11.082 1.00 44.06 78 GLU A C 1
ATOM 579 O O . GLU A 1 78 ? 15.601 -9.037 10.566 1.00 44.06 78 GLU A O 1
ATOM 584 N N . ASP A 1 79 ? 16.230 -6.851 10.659 1.00 49.94 79 ASP A N 1
ATOM 585 C CA . ASP A 1 79 ? 17.203 -6.715 9.581 1.00 49.94 79 ASP A CA 1
ATOM 586 C C . ASP A 1 79 ? 16.710 -6.695 8.115 1.00 49.94 79 ASP A C 1
ATOM 588 O O . ASP A 1 79 ? 16.598 -7.688 7.398 1.00 49.94 79 ASP A O 1
ATOM 592 N N . THR A 1 80 ? 16.603 -5.438 7.653 1.00 57.22 80 THR A N 1
ATOM 593 C CA . THR A 1 80 ? 16.938 -4.853 6.333 1.00 57.22 80 THR A CA 1
ATOM 594 C C . THR A 1 80 ? 15.866 -4.603 5.268 1.00 57.22 80 THR A C 1
ATOM 596 O O . THR A 1 80 ? 16.105 -3.722 4.445 1.00 57.22 80 THR A O 1
ATOM 599 N N . LYS A 1 81 ? 14.675 -5.227 5.263 1.00 65.81 81 LYS A N 1
ATOM 600 C CA . LYS A 1 81 ? 13.639 -4.928 4.233 1.00 65.81 81 LYS A CA 1
ATOM 601 C C . LYS A 1 81 ? 12.214 -4.919 4.790 1.00 65.81 81 LYS A C 1
ATOM 603 O O . LYS A 1 81 ? 11.870 -5.749 5.633 1.00 65.81 81 LYS A O 1
ATOM 608 N N . LYS A 1 82 ? 11.367 -4.001 4.302 1.00 74.00 82 LYS A N 1
ATOM 609 C CA . LYS A 1 82 ? 9.937 -3.957 4.665 1.00 74.00 82 LYS A CA 1
ATOM 610 C C . LYS A 1 82 ? 9.265 -5.271 4.279 1.00 74.00 82 LYS A C 1
ATOM 612 O O . LYS A 1 82 ? 9.487 -5.761 3.172 1.00 74.00 82 LYS A O 1
ATOM 617 N N . THR A 1 83 ? 8.454 -5.844 5.169 1.00 75.31 83 THR A N 1
ATOM 618 C CA . THR A 1 83 ? 7.667 -7.042 4.847 1.00 75.31 83 THR A CA 1
ATOM 619 C C . THR A 1 83 ? 6.254 -6.635 4.468 1.00 75.31 83 THR A C 1
ATOM 621 O O . THR A 1 83 ? 5.568 -5.952 5.228 1.00 75.31 83 THR A O 1
ATOM 624 N N . ILE A 1 84 ? 5.813 -7.082 3.297 1.00 76.12 84 ILE A N 1
ATOM 625 C CA . ILE A 1 84 ? 4.510 -6.736 2.734 1.00 76.12 84 ILE A CA 1
ATOM 626 C C . ILE A 1 84 ? 3.682 -7.984 2.408 1.00 76.12 84 ILE A C 1
ATOM 628 O O . ILE A 1 84 ? 4.216 -9.066 2.140 1.00 76.12 84 ILE A O 1
ATOM 632 N N . LYS A 1 85 ? 2.360 -7.822 2.408 1.00 73.81 85 LYS A N 1
ATOM 633 C CA . LYS A 1 85 ? 1.359 -8.799 1.961 1.00 73.81 85 LYS A CA 1
ATOM 634 C C . LYS A 1 85 ? 0.615 -8.229 0.752 1.00 73.81 85 LYS A C 1
ATOM 636 O O . LYS A 1 85 ? 0.358 -7.033 0.701 1.00 73.81 85 LYS A O 1
ATOM 641 N N . LEU A 1 86 ? 0.297 -9.071 -0.231 1.00 72.38 86 LEU A N 1
ATOM 642 C CA . LEU A 1 86 ? -0.437 -8.665 -1.439 1.00 72.38 86 LEU A CA 1
ATOM 643 C C . LEU A 1 86 ? -1.946 -8.692 -1.194 1.00 72.38 86 LEU A C 1
ATOM 645 O O . LEU A 1 86 ? -2.435 -9.610 -0.533 1.00 72.38 86 LEU A O 1
ATOM 649 N N . GLY A 1 87 ? -2.677 -7.757 -1.805 1.00 60.50 87 GLY A N 1
ATOM 650 C CA . GLY A 1 87 ? -4.139 -7.690 -1.704 1.00 60.50 87 GLY A CA 1
ATOM 651 C C . GLY A 1 87 ? -4.621 -7.331 -0.297 1.00 60.50 87 GLY A C 1
ATOM 652 O O . GLY A 1 87 ? -3.820 -6.954 0.543 1.00 60.50 87 GLY A O 1
ATOM 653 N N . SER A 1 88 ? -5.927 -7.426 -0.029 1.00 46.12 88 SER A N 1
ATOM 654 C CA . SER A 1 88 ? -6.498 -7.094 1.285 1.00 46.12 88 SER A CA 1
ATOM 655 C C . SER A 1 88 ? -5.822 -7.893 2.404 1.00 46.12 88 SER A C 1
ATOM 657 O O . SER A 1 88 ? -5.765 -9.127 2.341 1.00 46.12 88 SER A O 1
ATOM 659 N N . CYS A 1 89 ? -5.336 -7.210 3.441 1.00 41.31 89 CYS A N 1
ATOM 660 C CA . CYS A 1 89 ? -4.960 -7.882 4.676 1.00 41.31 89 CYS A CA 1
ATOM 661 C C . CYS A 1 89 ? -6.176 -8.667 5.179 1.00 41.31 89 CYS A C 1
ATOM 663 O O . CYS A 1 89 ? -7.285 -8.140 5.240 1.00 41.31 89 CYS A O 1
ATOM 665 N N . GLU A 1 90 ? -5.971 -9.937 5.542 1.00 39.16 90 GLU A N 1
ATOM 666 C CA . GLU A 1 90 ? -6.935 -10.613 6.417 1.00 39.16 90 GLU A CA 1
ATOM 667 C C . GLU A 1 90 ? -7.167 -9.697 7.622 1.00 39.16 90 GLU A C 1
ATOM 669 O O . GLU A 1 90 ? -6.179 -9.151 8.126 1.00 39.16 90 GLU A O 1
ATOM 674 N N . PRO A 1 91 ? -8.424 -9.488 8.046 1.00 39.31 91 PRO A N 1
ATOM 675 C CA . PRO A 1 91 ? -8.756 -8.526 9.084 1.00 39.31 91 PRO A CA 1
ATOM 676 C C . PRO A 1 91 ? -8.002 -8.876 10.368 1.00 39.31 91 PRO A C 1
ATOM 678 O O . PRO A 1 91 ? -8.379 -9.771 11.123 1.00 39.31 91 PRO A O 1
ATOM 681 N N . GLY A 1 92 ? -6.891 -8.185 10.606 1.00 40.56 92 GLY A N 1
ATOM 682 C CA . GLY A 1 92 ? -6.224 -8.200 11.893 1.00 40.56 92 GLY A CA 1
ATOM 683 C C . GLY A 1 92 ? -7.064 -7.352 12.829 1.00 40.56 92 GLY A C 1
ATOM 684 O O . GLY A 1 92 ? -7.064 -6.149 12.649 1.00 40.56 92 GLY A O 1
ATOM 685 N N . THR A 1 93 ? -7.820 -7.997 13.723 1.00 44.47 93 THR A N 1
ATOM 686 C CA . THR A 1 93 ? -8.496 -7.550 14.974 1.00 44.47 93 THR A CA 1
ATOM 687 C C . THR A 1 93 ? -9.068 -6.127 15.134 1.00 44.47 93 THR A C 1
ATOM 689 O O . THR A 1 93 ? -9.597 -5.818 16.200 1.00 44.47 93 THR A O 1
ATOM 692 N N . ALA A 1 94 ? -9.045 -5.273 14.117 1.00 45.66 94 ALA A N 1
ATOM 693 C CA . ALA A 1 94 ? -9.626 -3.947 14.124 1.00 45.66 94 ALA A CA 1
ATOM 694 C C . ALA A 1 94 ? -11.021 -4.016 13.506 1.00 45.66 94 ALA A C 1
ATOM 696 O O . ALA A 1 94 ? -11.186 -4.415 12.353 1.00 45.66 94 ALA A O 1
ATOM 697 N N . THR A 1 95 ? -12.033 -3.637 14.282 1.00 55.50 95 THR A N 1
ATOM 698 C CA . THR A 1 95 ? -13.422 -3.625 13.810 1.00 55.50 95 THR A CA 1
ATOM 699 C C . THR A 1 95 ? -14.108 -2.328 14.199 1.00 55.50 95 THR A C 1
ATOM 701 O O . THR A 1 95 ? -13.908 -1.826 15.308 1.00 55.50 95 THR A O 1
ATOM 704 N N . GLU A 1 96 ? -14.908 -1.771 13.288 1.00 59.12 96 GLU A N 1
ATOM 705 C CA . GLU A 1 96 ? -15.625 -0.512 13.508 1.00 59.12 96 GLU A CA 1
ATOM 706 C C . GLU A 1 96 ? -16.477 -0.579 14.792 1.00 59.12 96 GLU A C 1
ATOM 708 O O . GLU A 1 96 ? -17.108 -1.591 15.123 1.00 59.12 96 GLU A O 1
ATOM 713 N N . PHE A 1 97 ? -16.441 0.500 15.569 1.00 46.06 97 PHE A N 1
ATOM 714 C CA . PHE A 1 97 ? -17.096 0.603 16.865 1.00 46.06 97 PHE A CA 1
ATOM 715 C C . PHE A 1 97 ? -18.616 0.584 16.701 1.00 46.06 97 PHE A C 1
ATOM 717 O O . PHE A 1 97 ? -19.174 1.331 15.905 1.00 46.06 97 PHE A O 1
ATOM 724 N N . GLY A 1 98 ? -19.291 -0.245 17.501 1.00 47.53 98 GLY A N 1
ATOM 725 C CA . GLY A 1 98 ? -20.745 -0.429 17.438 1.00 47.53 98 GLY A CA 1
ATOM 726 C C . GLY A 1 98 ? -21.194 -1.576 16.528 1.00 47.53 98 GLY A C 1
ATOM 727 O O . GLY A 1 98 ? -22.342 -1.996 16.627 1.00 47.53 98 GLY A O 1
ATOM 728 N N . THR A 1 99 ? -20.290 -2.130 15.717 1.00 50.59 99 THR A N 1
ATOM 729 C CA . THR A 1 99 ? -20.578 -3.249 14.797 1.00 50.59 99 THR A CA 1
ATOM 730 C C . THR A 1 99 ? -20.407 -4.621 15.456 1.00 50.59 99 THR A C 1
ATOM 732 O O . THR A 1 99 ? -21.083 -5.575 15.089 1.00 50.59 99 THR A O 1
ATOM 735 N N . VAL A 1 100 ? -19.551 -4.724 16.478 1.00 56.09 100 VAL A N 1
ATOM 736 C CA . VAL A 1 100 ? -19.302 -5.961 17.241 1.00 56.09 100 VAL A CA 1
ATOM 737 C C . VAL A 1 100 ? -19.232 -5.699 18.738 1.00 56.09 100 VAL A C 1
ATOM 739 O O . VAL A 1 100 ? -18.907 -4.602 19.202 1.00 56.09 100 VAL A O 1
ATOM 742 N N . SER A 1 101 ? -19.523 -6.752 19.503 1.00 55.22 101 SER A N 1
ATOM 743 C CA . SER A 1 101 ? -19.360 -6.762 20.955 1.00 55.22 101 SER A CA 1
ATOM 744 C C . SER A 1 101 ? -17.873 -6.750 21.315 1.00 55.22 101 SER A C 1
ATOM 746 O O . SER A 1 101 ? -17.103 -7.551 20.791 1.00 55.22 101 SER A O 1
ATOM 748 N N . LYS A 1 102 ? -17.470 -5.858 22.228 1.00 60.66 102 LYS A N 1
ATOM 749 C CA . LYS A 1 102 ? -16.085 -5.765 22.717 1.00 60.66 102 LYS A CA 1
ATOM 750 C C . LYS A 1 102 ? -15.594 -7.103 23.285 1.00 60.66 102 LYS A C 1
ATOM 752 O O . LYS A 1 102 ? -16.344 -7.792 23.980 1.00 60.66 102 LYS A O 1
ATOM 757 N N . SER A 1 103 ? -14.317 -7.422 23.080 1.00 60.09 103 SER A N 1
ATOM 758 C CA . SER A 1 103 ? -13.643 -8.437 23.892 1.00 60.09 103 SER A CA 1
ATOM 759 C C . SER A 1 103 ? -13.106 -7.788 25.177 1.00 60.09 103 SER A C 1
ATOM 761 O O . SER A 1 103 ? -12.994 -6.562 25.282 1.00 60.09 103 SER A O 1
ATOM 763 N N . THR A 1 104 ? -12.768 -8.589 26.188 1.00 61.56 104 THR A N 1
ATOM 764 C CA . THR A 1 104 ? -12.211 -8.090 27.459 1.00 61.56 104 THR A CA 1
ATOM 765 C C . THR A 1 104 ? -10.852 -7.395 27.308 1.00 61.56 104 THR A C 1
ATOM 767 O O . THR A 1 104 ? -10.488 -6.621 28.189 1.00 61.56 104 THR A O 1
ATOM 770 N N . ASN A 1 105 ? -10.140 -7.609 26.194 1.00 67.62 105 ASN A N 1
ATOM 771 C CA . ASN A 1 105 ? -8.786 -7.094 25.953 1.00 67.62 105 ASN A CA 1
ATOM 772 C C . ASN A 1 105 ? -8.710 -6.023 24.849 1.00 67.62 105 ASN A C 1
ATOM 774 O O . ASN A 1 105 ? -7.616 -5.670 24.406 1.00 67.62 105 ASN A O 1
ATOM 778 N N . THR A 1 106 ? -9.853 -5.485 24.420 1.00 69.06 106 THR A N 1
ATOM 779 C CA . THR A 1 106 ? -9.916 -4.420 23.406 1.00 69.06 106 THR A CA 1
ATOM 780 C C . THR A 1 106 ? -10.165 -3.043 24.021 1.00 69.06 106 THR A C 1
ATOM 782 O O . THR A 1 106 ? -10.929 -2.909 24.980 1.00 69.06 106 THR A O 1
ATOM 785 N N . LYS A 1 107 ? -9.552 -2.000 23.447 1.00 73.06 107 LYS A N 1
ATOM 786 C CA . LYS A 1 107 ? -9.802 -0.584 23.758 1.00 73.06 107 LYS A CA 1
ATOM 787 C C . LYS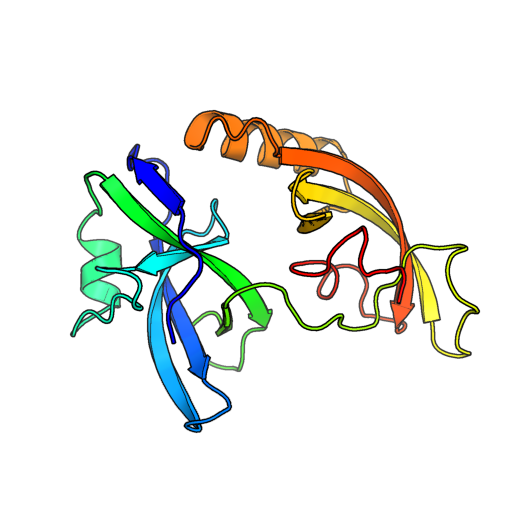 A 1 107 ? -10.370 0.128 22.527 1.00 73.06 107 LYS A C 1
ATOM 789 O O . LYS A 1 107 ? -10.138 -0.291 21.397 1.00 73.06 107 LYS A O 1
ATOM 794 N N . GLN A 1 108 ? -11.156 1.176 22.763 1.00 77.69 108 GLN A N 1
ATOM 795 C CA . GLN A 1 108 ? -11.678 2.038 21.707 1.00 77.69 108 GLN A CA 1
ATOM 796 C C . GLN A 1 108 ? -10.590 3.008 21.247 1.00 77.69 108 GLN A C 1
ATOM 798 O O . GLN A 1 108 ? -9.927 3.645 22.072 1.00 77.69 108 GLN A O 1
ATOM 803 N N . TYR A 1 109 ? -10.472 3.160 19.935 1.00 76.06 109 TYR A N 1
ATOM 804 C CA . TYR A 1 109 ? -9.561 4.080 19.273 1.00 76.06 109 TYR A CA 1
ATOM 805 C C . TYR A 1 109 ? -10.307 4.907 18.223 1.00 76.06 109 TYR A C 1
ATOM 807 O O . TYR A 1 109 ? -11.400 4.546 17.782 1.00 76.06 109 TYR A O 1
ATOM 815 N N . ASN A 1 110 ? -9.704 6.030 17.836 1.00 78.62 110 ASN A N 1
ATOM 816 C CA . ASN A 1 110 ? -10.164 6.874 16.741 1.00 78.62 110 ASN A CA 1
ATOM 817 C C . ASN A 1 110 ? -9.006 7.060 15.765 1.00 78.62 110 ASN A C 1
ATOM 819 O O . ASN A 1 110 ? -7.884 7.302 16.202 1.00 78.62 110 ASN A O 1
ATOM 823 N N . ALA A 1 111 ? -9.289 6.961 14.473 1.00 83.00 111 ALA A N 1
ATOM 824 C CA . ALA A 1 111 ? -8.343 7.251 13.406 1.00 83.00 111 ALA A CA 1
ATOM 825 C C . ALA A 1 111 ? -9.057 7.968 12.257 1.00 83.00 111 ALA A C 1
ATOM 827 O O . ALA A 1 111 ? -10.272 7.856 12.083 1.00 83.00 111 ALA A O 1
ATOM 828 N N . ILE A 1 112 ? -8.295 8.688 11.449 1.00 82.69 112 ILE A N 1
ATOM 829 C CA . ILE A 1 112 ? -8.713 9.147 10.131 1.00 82.69 112 ILE A CA 1
ATOM 830 C C . ILE A 1 112 ? -8.120 8.164 9.135 1.00 82.69 112 ILE A C 1
ATOM 832 O O . ILE A 1 112 ? -6.903 8.010 9.059 1.00 82.69 112 ILE A O 1
ATOM 836 N N . VAL A 1 113 ? -8.978 7.466 8.403 1.00 81.81 113 VAL A N 1
ATOM 837 C CA . VAL A 1 113 ? -8.562 6.465 7.426 1.00 81.81 113 VAL A CA 1
ATOM 838 C C . VAL A 1 113 ? -8.686 7.028 6.022 1.00 81.81 113 VAL A C 1
ATOM 840 O O . VAL A 1 113 ? -9.714 7.602 5.654 1.00 81.81 113 VAL A O 1
ATOM 843 N N . LEU A 1 114 ? -7.634 6.843 5.237 1.00 79.38 114 LEU A N 1
ATOM 844 C CA . LEU A 1 114 ? -7.672 6.972 3.794 1.00 79.38 114 LEU A CA 1
ATOM 845 C C . LEU A 1 114 ? -8.056 5.608 3.231 1.00 79.38 114 LEU A C 1
ATOM 847 O O . LEU A 1 114 ? -7.363 4.627 3.483 1.00 79.38 114 LEU A O 1
ATOM 851 N N . TYR A 1 115 ? -9.160 5.526 2.501 1.00 76.06 115 TYR A N 1
ATOM 852 C CA . TYR A 1 115 ? -9.699 4.263 2.002 1.00 76.06 115 TYR A CA 1
ATOM 853 C C . TYR A 1 115 ? -10.189 4.395 0.560 1.00 76.06 115 TYR A C 1
ATOM 855 O O . TYR A 1 115 ? -10.477 5.492 0.074 1.00 76.06 115 TYR A O 1
ATOM 863 N N . ASN A 1 116 ? -10.282 3.261 -0.127 1.00 73.12 116 ASN A N 1
ATOM 864 C CA . ASN A 1 116 ? -10.875 3.171 -1.453 1.00 73.12 116 ASN A CA 1
ATOM 865 C C . ASN A 1 116 ? -12.392 2.980 -1.317 1.00 73.12 116 ASN A C 1
ATOM 867 O O . ASN A 1 116 ? -12.849 1.964 -0.804 1.00 73.12 116 ASN A O 1
ATOM 871 N N . SER A 1 117 ? -13.184 3.932 -1.804 1.00 66.75 117 SER A N 1
ATOM 872 C CA . SER A 1 117 ? -14.646 3.927 -1.690 1.00 66.75 117 SER A CA 1
ATOM 873 C C . SER A 1 117 ? -15.352 2.884 -2.558 1.00 66.75 117 SER A C 1
ATOM 875 O O . SER A 1 117 ? -16.559 2.722 -2.429 1.00 66.75 117 SER A O 1
ATOM 877 N N . ILE A 1 118 ? -14.645 2.236 -3.490 1.00 63.22 118 ILE A N 1
ATOM 878 C CA . ILE A 1 118 ? -15.194 1.167 -4.338 1.00 63.22 118 ILE A CA 1
ATOM 879 C C . ILE A 1 118 ? -14.985 -0.193 -3.668 1.00 63.22 118 ILE A C 1
ATOM 881 O O . ILE A 1 118 ? -15.876 -1.034 -3.707 1.00 63.22 118 ILE A O 1
ATOM 885 N N . THR A 1 119 ? -13.811 -0.424 -3.072 1.00 62.03 119 THR A N 1
ATOM 886 C CA . THR A 1 119 ? -13.461 -1.722 -2.460 1.00 62.03 119 THR A CA 1
ATOM 887 C C . THR A 1 119 ? -13.634 -1.752 -0.941 1.00 62.03 119 THR A C 1
ATOM 889 O O . THR A 1 119 ? -13.497 -2.806 -0.321 1.00 62.03 119 THR A O 1
ATOM 892 N N . GLY A 1 120 ? -13.844 -0.591 -0.324 1.00 63.91 120 GLY A N 1
ATOM 893 C CA . GLY A 1 120 ? -13.834 -0.400 1.122 1.00 63.91 120 GLY A CA 1
ATOM 894 C C . GLY A 1 120 ? -12.439 -0.506 1.748 1.00 63.91 120 GLY A C 1
ATOM 895 O O . GLY A 1 120 ? -12.299 -0.254 2.932 1.00 63.91 120 GLY A O 1
ATOM 896 N N . SER A 1 121 ? -11.385 -0.866 1.013 1.00 68.38 121 SER A N 1
ATOM 897 C CA . SER A 1 121 ? -10.066 -1.160 1.596 1.00 68.38 121 SER A CA 1
ATOM 898 C C . SER A 1 121 ? -9.383 0.089 2.160 1.00 68.38 121 SER A C 1
ATOM 900 O O . SER A 1 121 ? -9.206 1.078 1.446 1.00 68.38 121 SER A O 1
ATOM 902 N N . ILE A 1 122 ? -8.951 0.027 3.419 1.00 74.06 122 ILE A N 1
ATOM 903 C CA . ILE A 1 122 ? -8.156 1.067 4.072 1.00 74.06 122 ILE A CA 1
ATOM 904 C C . ILE A 1 122 ? -6.737 1.036 3.500 1.00 74.06 122 ILE A C 1
ATOM 906 O O . ILE A 1 122 ? -6.036 0.030 3.570 1.00 74.06 122 ILE A O 1
ATOM 910 N N . HIS A 1 123 ? -6.311 2.162 2.941 1.00 73.06 123 HIS A N 1
ATOM 911 C CA . HIS A 1 123 ? -4.962 2.397 2.436 1.00 73.06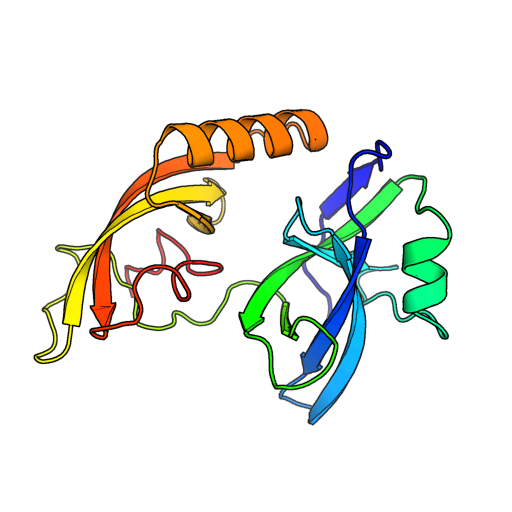 123 HIS A CA 1
ATOM 912 C C . HIS A 1 123 ? -4.011 2.765 3.565 1.00 73.06 123 HIS A C 1
ATOM 914 O O . HIS A 1 123 ? -2.933 2.193 3.685 1.00 73.06 123 HIS A O 1
ATOM 920 N N . SER A 1 124 ? -4.416 3.700 4.419 1.00 76.06 124 SER A N 1
ATOM 921 C CA . SER A 1 124 ? -3.622 4.181 5.549 1.00 76.06 124 SER A CA 1
ATOM 922 C C . SER A 1 124 ? -4.511 4.742 6.653 1.00 76.06 124 SER A C 1
ATOM 924 O O . SER A 1 124 ? -5.651 5.143 6.410 1.00 76.06 124 SER A O 1
ATOM 926 N N . ALA A 1 125 ? -3.983 4.765 7.875 1.00 79.44 125 ALA A N 1
ATOM 927 C CA . ALA A 1 125 ? -4.648 5.322 9.047 1.00 79.44 125 ALA A CA 1
ATOM 928 C C . ALA A 1 125 ? -3.763 6.380 9.720 1.00 79.44 125 ALA A C 1
ATOM 930 O O . ALA A 1 125 ? -2.546 6.219 9.805 1.00 79.44 125 ALA A O 1
ATOM 931 N N . TYR A 1 126 ? -4.389 7.451 10.205 1.00 81.19 126 TYR A N 1
ATOM 932 C CA . TYR A 1 126 ? -3.721 8.610 10.789 1.00 81.19 126 TYR A CA 1
ATOM 933 C C . TYR A 1 126 ? -4.406 9.061 12.078 1.00 81.19 126 TYR A C 1
ATOM 935 O O . TYR A 1 126 ? -5.629 9.019 12.204 1.00 81.19 126 TYR A O 1
ATOM 943 N N . ASP A 1 127 ? -3.604 9.569 13.006 1.00 79.62 127 ASP A N 1
ATOM 944 C CA . ASP A 1 127 ? -4.057 10.092 14.301 1.00 79.62 127 ASP A CA 1
ATOM 945 C C . ASP A 1 127 ? -4.501 11.560 14.199 1.00 79.62 127 ASP A C 1
ATOM 947 O O . ASP A 1 127 ? -5.117 12.093 15.118 1.00 79.62 127 ASP A O 1
ATOM 951 N N . ASP A 1 128 ? -4.144 12.218 13.094 1.00 82.94 128 ASP A N 1
ATOM 952 C CA . ASP A 1 128 ? -4.219 13.660 12.909 1.00 82.94 128 ASP A CA 1
ATOM 953 C C . ASP A 1 128 ? -4.733 14.027 11.507 1.00 82.94 128 ASP A C 1
ATOM 955 O O . ASP A 1 128 ? -4.408 13.376 10.508 1.00 82.94 128 ASP A O 1
ATOM 959 N N . GLU A 1 129 ? -5.558 15.072 11.450 1.00 82.25 129 GLU A N 1
ATOM 960 C CA . GLU A 1 129 ? -6.272 15.500 10.244 1.00 82.25 129 GLU A CA 1
ATOM 961 C C . GLU A 1 129 ? -5.357 16.211 9.244 1.00 82.25 129 GLU A C 1
ATOM 963 O O . GLU A 1 129 ? -5.520 16.034 8.038 1.00 82.25 129 GLU A O 1
ATOM 968 N N . GLU A 1 130 ? -4.348 16.945 9.715 1.00 85.06 130 GLU A N 1
ATOM 969 C CA . GLU A 1 130 ? -3.355 17.592 8.854 1.00 85.06 130 GLU A CA 1
ATOM 970 C C . GLU A 1 130 ? -2.505 16.537 8.133 1.00 85.06 130 GLU A C 1
ATOM 972 O O . GLU A 1 130 ? -2.356 16.583 6.909 1.00 85.06 130 GLU A O 1
ATOM 977 N N . LYS A 1 131 ? -2.039 15.513 8.863 1.00 83.38 131 LYS A N 1
ATOM 978 C CA . LYS A 1 131 ? -1.308 14.377 8.275 1.00 83.38 131 LYS A CA 1
ATOM 979 C C . LYS A 1 131 ? -2.150 13.603 7.264 1.00 83.38 131 LYS A C 1
ATOM 981 O O . LYS A 1 131 ? -1.642 13.231 6.207 1.00 83.38 131 LYS A O 1
ATOM 986 N N . ALA A 1 132 ? -3.423 13.365 7.579 1.00 82.50 132 ALA A N 1
ATOM 987 C CA . ALA A 1 132 ? -4.331 12.644 6.695 1.00 82.50 132 ALA A CA 1
ATOM 988 C C . ALA A 1 132 ? -4.604 13.413 5.394 1.00 82.50 132 ALA A C 1
ATOM 990 O O . ALA A 1 132 ? -4.535 12.826 4.314 1.00 82.50 132 ALA A O 1
ATOM 991 N N . ASN A 1 133 ? -4.865 14.721 5.487 1.00 77.75 133 ASN A N 1
ATOM 992 C CA . ASN A 1 133 ? -5.087 15.577 4.320 1.00 77.75 133 ASN A CA 1
ATOM 993 C C . ASN A 1 133 ? -3.824 15.694 3.461 1.00 77.75 133 ASN A C 1
ATOM 995 O O . ASN A 1 133 ? -3.902 15.503 2.255 1.00 77.75 133 ASN A O 1
ATOM 999 N N . SER A 1 134 ? -2.650 15.889 4.071 1.00 82.75 134 SER A N 1
ATOM 1000 C CA . SER A 1 134 ? -1.383 15.938 3.332 1.00 82.75 134 SER A CA 1
ATOM 1001 C C . SER A 1 134 ? -1.110 14.642 2.557 1.00 82.75 134 SER A C 1
ATOM 1003 O O . SER A 1 134 ? -0.701 14.681 1.396 1.00 82.75 134 SER A O 1
ATOM 1005 N N . ALA A 1 135 ? -1.384 13.483 3.163 1.00 80.69 135 ALA A N 1
ATOM 1006 C CA . ALA A 1 135 ? -1.246 12.202 2.481 1.00 80.69 135 ALA A CA 1
ATOM 1007 C C . ALA A 1 135 ? -2.287 12.003 1.369 1.00 80.69 135 ALA A C 1
ATOM 1009 O O . ALA A 1 135 ? -1.954 11.472 0.309 1.00 80.69 135 ALA A O 1
ATOM 1010 N N . PHE A 1 136 ? -3.532 12.435 1.596 1.00 80.06 136 PHE A N 1
ATOM 1011 C CA . PHE A 1 136 ? -4.579 12.412 0.578 1.00 80.06 136 PHE A CA 1
ATOM 1012 C C . PHE A 1 136 ? -4.204 13.277 -0.626 1.00 80.06 136 PHE A C 1
ATOM 1014 O O . PHE A 1 136 ? -4.251 12.780 -1.747 1.00 80.06 136 PHE A O 1
ATOM 1021 N N . ASP A 1 137 ? -3.765 14.515 -0.397 1.00 80.06 137 ASP A N 1
ATOM 1022 C CA . ASP A 1 137 ? -3.361 15.443 -1.453 1.00 80.06 137 ASP A CA 1
ATOM 1023 C C . ASP A 1 137 ? -2.184 14.890 -2.260 1.00 80.06 137 ASP A C 1
ATOM 1025 O O . ASP A 1 137 ? -2.216 14.938 -3.489 1.00 80.06 137 ASP A O 1
ATOM 1029 N N . LYS A 1 138 ? -1.190 14.282 -1.591 1.00 80.50 138 LYS A N 1
ATOM 1030 C CA . LYS A 1 138 ? -0.059 13.618 -2.261 1.00 80.50 138 LYS A CA 1
ATOM 1031 C C . LYS A 1 138 ? -0.521 12.440 -3.125 1.00 80.50 138 LYS A C 1
ATOM 1033 O O . LYS A 1 138 ? -0.080 12.281 -4.254 1.00 80.50 138 LYS A O 1
ATOM 1038 N N . ILE A 1 139 ? -1.420 11.592 -2.630 1.00 73.25 139 ILE A N 1
ATOM 1039 C CA . ILE A 1 139 ? -1.932 10.462 -3.425 1.00 73.25 139 ILE A CA 1
ATOM 1040 C C . ILE A 1 139 ? -2.810 10.962 -4.576 1.00 73.25 139 ILE A C 1
ATOM 1042 O O . ILE A 1 139 ? -2.752 10.417 -5.680 1.00 73.25 139 ILE A O 1
ATOM 1046 N N . TRP A 1 140 ? -3.603 12.005 -4.342 1.00 71.88 140 TRP A N 1
ATOM 1047 C CA . TRP A 1 140 ? -4.452 12.617 -5.352 1.00 71.88 140 TRP A CA 1
ATOM 1048 C C . TRP A 1 140 ? -3.634 13.264 -6.471 1.00 71.88 140 TRP A C 1
ATOM 1050 O O . TRP A 1 140 ? -3.962 13.063 -7.640 1.00 71.88 140 TRP A O 1
ATOM 1060 N N . SER A 1 141 ? -2.551 13.979 -6.145 1.00 73.69 141 SER A N 1
ATOM 1061 C CA . SER A 1 141 ? -1.661 14.570 -7.151 1.00 73.69 141 SER A CA 1
ATOM 1062 C C . SER A 1 141 ? -1.003 13.505 -8.028 1.00 73.69 141 SER A C 1
ATOM 1064 O O . SER A 1 141 ? -0.870 13.714 -9.232 1.00 73.69 141 SER A O 1
ATOM 1066 N N . LEU A 1 142 ? -0.659 12.352 -7.446 1.00 69.88 142 LEU A N 1
ATOM 1067 C CA . LEU A 1 142 ? -0.002 11.249 -8.149 1.00 69.88 142 LEU A CA 1
ATOM 1068 C C . LEU A 1 142 ? -0.955 10.424 -9.015 1.00 69.88 142 LEU A C 1
ATOM 1070 O O . LEU A 1 142 ? -0.622 10.061 -10.138 1.00 69.88 142 LEU A O 1
ATOM 1074 N N . THR A 1 143 ? -2.128 10.085 -8.487 1.00 65.75 143 THR A N 1
ATOM 1075 C CA . THR A 1 143 ? -2.991 9.051 -9.087 1.00 65.75 143 THR A CA 1
ATOM 1076 C C . THR A 1 143 ? -4.270 9.593 -9.694 1.00 65.75 143 THR A C 1
ATOM 1078 O O . THR A 1 143 ? -4.907 8.912 -10.497 1.00 65.75 143 THR A O 1
ATOM 1081 N N . GLN A 1 144 ? -4.693 10.779 -9.249 1.00 68.81 144 GLN A N 1
ATOM 1082 C CA . GLN A 1 144 ? -6.041 11.304 -9.446 1.00 68.81 144 GLN A CA 1
ATOM 1083 C C . GLN A 1 144 ? -7.140 10.272 -9.145 1.00 68.81 144 GLN A C 1
ATOM 1085 O O . GLN A 1 144 ? -8.211 10.339 -9.747 1.00 68.81 144 GLN A O 1
ATOM 1090 N N . PHE A 1 145 ? -6.898 9.296 -8.252 1.00 67.56 145 PHE A N 1
ATOM 1091 C CA . PHE A 1 145 ? -7.827 8.187 -8.052 1.00 67.56 145 PHE A CA 1
ATOM 1092 C C . PHE A 1 145 ? -9.166 8.684 -7.507 1.00 67.56 145 PHE A C 1
ATOM 1094 O O . PHE A 1 145 ? -9.282 8.975 -6.311 1.00 67.56 145 PHE A O 1
ATOM 1101 N N . PRO A 1 146 ? -10.233 8.694 -8.330 1.00 65.50 146 PRO A N 1
ATOM 1102 C CA . PRO A 1 146 ? -11.493 9.316 -7.959 1.00 65.50 146 PRO A CA 1
ATOM 1103 C C . PRO A 1 146 ? -12.236 8.523 -6.884 1.00 65.50 146 PRO A C 1
ATOM 1105 O O . PRO A 1 146 ? -13.250 9.007 -6.392 1.00 65.50 146 PRO A O 1
ATOM 1108 N N . SER A 1 147 ? -11.757 7.336 -6.504 1.00 66.38 147 SER A N 1
ATOM 1109 C CA . SER A 1 147 ? -12.303 6.489 -5.442 1.00 66.38 147 SER A CA 1
ATOM 1110 C C . SER A 1 147 ? -11.627 6.671 -4.080 1.00 66.38 147 SER A C 1
ATOM 1112 O O . SER A 1 147 ? -12.144 6.163 -3.092 1.00 66.38 147 SER A O 1
ATOM 1114 N N . MET A 1 148 ? -10.502 7.381 -3.969 1.00 74.88 148 MET A N 1
ATOM 1115 C CA . MET A 1 148 ? -9.842 7.568 -2.670 1.00 74.88 148 MET A CA 1
ATOM 1116 C C . MET A 1 148 ? -10.593 8.601 -1.825 1.00 74.88 148 MET A C 1
ATOM 1118 O O . MET A 1 148 ? -10.963 9.668 -2.320 1.00 74.88 148 MET A O 1
ATOM 1122 N N . ARG A 1 149 ? -10.864 8.291 -0.556 1.00 78.94 14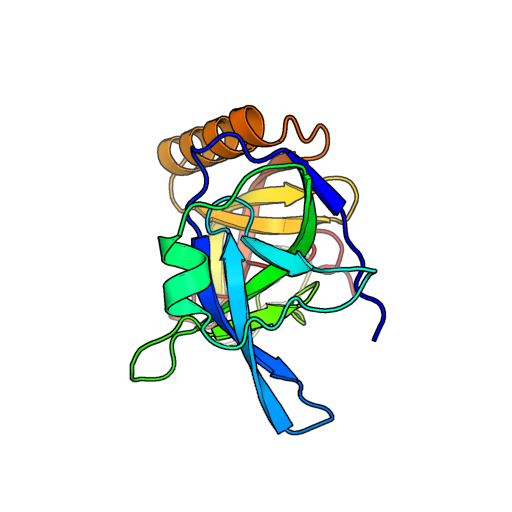9 ARG A N 1
ATOM 1123 C CA . ARG A 1 149 ? -11.619 9.152 0.370 1.00 78.94 149 ARG A CA 1
ATOM 1124 C C . ARG A 1 149 ? -11.027 9.105 1.774 1.00 78.94 149 ARG A C 1
ATOM 1126 O O . ARG A 1 149 ? -10.472 8.089 2.179 1.00 78.94 149 ARG A O 1
ATOM 1133 N N . LEU A 1 150 ? -11.220 10.181 2.533 1.00 82.31 150 LEU A N 1
ATOM 1134 C CA . LEU A 1 150 ? -10.957 10.218 3.971 1.00 82.31 150 LEU A CA 1
ATOM 1135 C C . LEU A 1 150 ? -12.251 9.948 4.754 1.00 82.31 150 LEU A C 1
ATOM 1137 O O . LEU A 1 150 ? -13.315 10.462 4.404 1.00 82.31 150 LEU A O 1
ATOM 1141 N N . LYS A 1 151 ? -12.172 9.149 5.822 1.00 82.44 151 LYS A N 1
ATOM 1142 C CA . LYS A 1 151 ? -13.269 8.905 6.778 1.00 82.44 151 LYS A CA 1
ATOM 1143 C C . LYS A 1 151 ? -12.714 8.926 8.203 1.00 82.44 151 LYS A C 1
ATOM 1145 O O . LYS A 1 151 ? -11.656 8.363 8.465 1.00 82.44 151 LYS A O 1
ATOM 1150 N N . LYS A 1 152 ? -13.442 9.539 9.140 1.00 81.50 152 LYS A N 1
ATOM 1151 C CA . LYS A 1 152 ? -13.194 9.360 10.581 1.00 81.50 152 LYS A CA 1
ATOM 1152 C C . LYS A 1 152 ? -13.761 8.004 10.997 1.00 81.50 152 LYS A C 1
ATOM 1154 O O . LYS A 1 152 ? -14.943 7.744 10.782 1.00 81.50 152 LYS A O 1
ATOM 1159 N N . LEU A 1 153 ? -12.917 7.148 11.558 1.00 78.75 153 LEU A N 1
ATOM 1160 C CA . LEU A 1 153 ? -13.257 5.800 11.989 1.00 78.75 153 LEU A CA 1
ATOM 1161 C C . LEU A 1 153 ? -13.030 5.670 13.493 1.00 78.75 153 LEU A C 1
ATOM 1163 O O . LEU A 1 153 ? -11.929 5.900 13.996 1.00 78.75 153 LEU A O 1
ATOM 1167 N N . THR A 1 154 ? -14.067 5.245 14.201 1.00 75.56 154 THR A N 1
ATOM 1168 C CA . THR A 1 154 ? -13.951 4.760 15.576 1.00 75.56 154 THR A CA 1
ATOM 1169 C C . THR A 1 154 ? -13.952 3.238 15.524 1.00 75.56 154 THR A C 1
ATOM 1171 O O . THR A 1 154 ? -14.798 2.656 14.852 1.00 75.56 154 THR A O 1
ATOM 1174 N N . TYR A 1 155 ? -13.016 2.578 16.201 1.00 73.62 155 TYR A N 1
ATOM 1175 C CA . TYR A 1 155 ? -12.847 1.123 16.123 1.00 73.62 155 TYR A CA 1
ATOM 1176 C C . TYR A 1 155 ? -12.368 0.534 17.453 1.00 73.62 155 TYR A C 1
ATOM 1178 O O . TYR A 1 155 ? -11.827 1.236 18.313 1.00 73.62 155 TYR A O 1
ATOM 1186 N N . TRP A 1 156 ? -12.588 -0.766 17.626 1.00 70.69 156 TRP A N 1
ATOM 1187 C CA . TRP A 1 156 ? -11.997 -1.565 18.696 1.00 70.69 156 TRP A CA 1
ATOM 1188 C C . TRP A 1 156 ? -10.700 -2.203 18.201 1.00 70.69 156 TRP A C 1
ATOM 1190 O O . TRP A 1 156 ? -10.673 -2.722 17.090 1.00 70.69 156 TRP A O 1
ATOM 1200 N N . SER A 1 157 ? -9.646 -2.182 19.018 1.00 69.06 157 SER A N 1
ATOM 1201 C CA . SER A 1 157 ? -8.403 -2.929 18.770 1.00 69.06 157 SER A CA 1
ATOM 1202 C C . SER A 1 157 ? -7.800 -3.428 20.085 1.00 69.06 157 SER A C 1
ATOM 1204 O O . SER A 1 157 ? -8.131 -2.916 21.161 1.00 69.06 157 SER A O 1
ATOM 1206 N N . ASP A 1 158 ? -6.923 -4.427 20.009 1.00 67.19 158 ASP A N 1
ATOM 1207 C CA . ASP A 1 158 ? -6.181 -4.949 21.156 1.00 67.19 158 ASP A CA 1
ATOM 1208 C C . ASP A 1 158 ? -5.369 -3.836 21.840 1.00 67.19 158 ASP A C 1
ATOM 1210 O O . ASP A 1 158 ? -4.767 -2.967 21.196 1.00 67.19 158 ASP A O 1
ATOM 1214 N N . ILE A 1 159 ? -5.327 -3.865 23.173 1.00 61.31 159 ILE A N 1
ATOM 1215 C CA . ILE A 1 159 ? -4.577 -2.881 23.963 1.00 61.31 159 ILE A CA 1
ATOM 1216 C C . ILE A 1 159 ? -3.097 -2.879 23.534 1.00 61.31 159 ILE A C 1
ATOM 1218 O O . ILE A 1 159 ? -2.403 -3.887 23.637 1.00 61.31 159 ILE A O 1
ATOM 1222 N N . GLY A 1 160 ? -2.613 -1.718 23.080 1.00 55.09 160 GLY A N 1
ATOM 1223 C CA . GLY A 1 160 ? -1.225 -1.512 22.636 1.00 55.09 160 GLY A CA 1
ATOM 1224 C C . GLY A 1 160 ? -1.013 -1.595 21.121 1.00 55.09 160 GLY A C 1
ATOM 1225 O O . GLY A 1 160 ? 0.111 -1.417 20.659 1.00 55.09 160 GLY A O 1
ATOM 1226 N N . LYS A 1 161 ? -2.078 -1.821 20.343 1.00 58.09 161 LYS A N 1
ATOM 1227 C CA . LYS A 1 161 ? -2.029 -2.039 18.892 1.00 58.09 161 LYS A CA 1
ATOM 1228 C C . LYS A 1 161 ? -2.991 -1.106 18.144 1.00 58.09 161 LYS A C 1
ATOM 1230 O O . LYS A 1 161 ? -3.925 -1.563 17.497 1.00 58.09 161 LYS A O 1
ATOM 1235 N N . ALA A 1 162 ? -2.786 0.209 18.264 1.00 55.91 162 ALA A N 1
ATOM 1236 C CA . ALA A 1 162 ? -3.719 1.216 17.745 1.00 55.91 162 ALA A CA 1
ATOM 1237 C C . ALA A 1 162 ? -3.849 1.173 16.204 1.00 55.91 162 ALA A C 1
ATOM 1239 O O . ALA A 1 162 ? -4.837 0.664 15.697 1.00 55.91 162 ALA A O 1
ATOM 1240 N N . HIS A 1 163 ? -2.850 1.622 15.436 1.00 56.12 163 HIS A N 1
ATOM 1241 C CA . HIS A 1 163 ? -3.042 1.878 13.991 1.00 56.12 163 HIS A CA 1
ATOM 1242 C C . HIS A 1 163 ? -2.531 0.784 13.048 1.00 56.12 163 HIS A C 1
ATOM 1244 O O . HIS A 1 163 ? -3.015 0.665 11.926 1.00 56.12 163 HIS A O 1
ATOM 1250 N N . GLN A 1 164 ? -1.590 -0.045 13.506 1.00 55.62 164 GLN A N 1
ATOM 1251 C CA . GLN A 1 164 ? -0.836 -0.986 12.661 1.00 55.62 164 GLN A CA 1
ATOM 1252 C C . GLN A 1 164 ? -1.676 -2.110 12.029 1.00 55.62 164 GLN A C 1
ATOM 1254 O O . GLN A 1 164 ? -1.166 -2.838 11.187 1.00 55.62 164 GLN A O 1
ATOM 1259 N N . TYR A 1 165 ? -2.945 -2.254 12.416 1.00 60.12 165 TYR A N 1
ATOM 1260 C CA . TYR A 1 165 ? -3.827 -3.317 11.927 1.00 60.12 165 TYR A CA 1
ATOM 1261 C C . TYR A 1 165 ? -4.990 -2.824 11.065 1.00 60.12 165 TYR A C 1
ATOM 1263 O O . TYR A 1 165 ? -5.765 -3.643 10.588 1.00 60.12 165 TYR A O 1
ATOM 1271 N N . LEU A 1 166 ? -5.124 -1.511 10.847 1.00 61.44 166 LEU A N 1
ATOM 1272 C CA . LEU A 1 166 ? -6.187 -0.977 9.990 1.00 61.44 166 LEU A CA 1
ATOM 1273 C C . LEU A 1 166 ? -5.848 -1.084 8.500 1.00 61.44 166 LEU A C 1
ATOM 1275 O O . LEU A 1 166 ? -6.750 -1.191 7.676 1.00 61.44 166 LEU A O 1
ATOM 1279 N N . GLU A 1 167 ? -4.569 -1.050 8.134 1.00 64.88 167 GLU A N 1
ATOM 1280 C CA . GLU A 1 167 ? -4.153 -1.017 6.731 1.00 64.88 167 GLU A CA 1
ATOM 1281 C C . GLU A 1 167 ? -4.423 -2.353 6.027 1.00 64.88 167 GLU A C 1
ATOM 1283 O O . GLU A 1 167 ? -4.026 -3.425 6.486 1.00 64.88 167 GLU A O 1
ATOM 1288 N N . GLY A 1 168 ? -5.124 -2.290 4.896 1.00 54.50 168 GLY A N 1
ATOM 1289 C CA . GLY A 1 168 ? -5.543 -3.456 4.125 1.00 54.50 168 GLY A CA 1
ATOM 1290 C C . GLY A 1 168 ? -6.839 -4.114 4.599 1.00 54.50 168 GLY A C 1
ATOM 1291 O O . GLY A 1 168 ? -7.294 -5.040 3.929 1.00 54.50 168 GLY A O 1
ATOM 1292 N N . VAL A 1 169 ? -7.461 -3.637 5.684 1.00 61.19 169 VAL A N 1
ATOM 1293 C CA . VAL A 1 169 ? -8.797 -4.071 6.133 1.00 61.19 169 VAL A CA 1
ATOM 1294 C C . VAL A 1 169 ? -9.867 -3.348 5.314 1.00 61.19 169 VAL A C 1
ATOM 1296 O O . VAL A 1 169 ? -9.717 -2.161 5.027 1.00 61.19 169 VAL A O 1
ATOM 1299 N N . SER A 1 170 ? -10.945 -4.027 4.907 1.00 54.78 170 SER A N 1
ATOM 1300 C CA . SER A 1 170 ? -12.081 -3.327 4.298 1.00 54.78 170 SER A CA 1
ATOM 1301 C C . SER A 1 170 ? -12.982 -2.718 5.374 1.00 54.78 170 SER A C 1
ATOM 1303 O O . SER A 1 170 ? -13.382 -3.380 6.330 1.00 54.78 170 SER A O 1
ATOM 1305 N N . VAL A 1 171 ? -13.305 -1.436 5.200 1.00 56.03 171 VAL A N 1
ATOM 1306 C CA . VAL A 1 171 ? -14.282 -0.685 5.994 1.00 56.03 171 VAL A CA 1
ATOM 1307 C C . VAL A 1 171 ? -15.642 -1.391 5.951 1.00 56.03 171 VAL A C 1
ATOM 1309 O O . VAL A 1 171 ? -16.328 -1.423 6.965 1.00 56.03 171 VAL A O 1
ATOM 1312 N N . ASP A 1 172 ? -15.977 -2.043 4.831 1.00 50.56 172 ASP A N 1
ATOM 1313 C CA . ASP A 1 172 ? -17.222 -2.802 4.675 1.00 50.56 172 ASP A CA 1
ATOM 1314 C C . ASP A 1 172 ? -17.104 -4.250 5.185 1.00 50.56 172 ASP A C 1
ATOM 1316 O O . ASP A 1 172 ? -18.091 -4.822 5.638 1.00 50.56 172 ASP A O 1
ATOM 1320 N N . SER A 1 173 ? -15.905 -4.855 5.180 1.00 42.94 173 SER A N 1
ATOM 1321 C CA . SER A 1 173 ? -15.679 -6.205 5.735 1.00 42.94 173 SER A CA 1
ATOM 1322 C C . SER A 1 173 ? -15.538 -6.239 7.258 1.00 42.94 173 SER A C 1
ATOM 1324 O O . SER A 1 173 ? -15.416 -7.319 7.827 1.00 42.94 173 SER A O 1
ATOM 1326 N N . CYS A 1 174 ? -15.575 -5.088 7.939 1.00 41.84 174 CYS A N 1
ATOM 1327 C CA . CYS A 1 174 ? -15.900 -5.039 9.370 1.00 41.84 174 CYS A CA 1
ATOM 1328 C C . CYS A 1 174 ? -17.323 -5.567 9.658 1.00 41.84 174 CYS A C 1
ATOM 1330 O O . CYS A 1 174 ? -17.675 -5.768 10.820 1.00 41.84 174 CYS A O 1
ATOM 1332 N N . CYS A 1 175 ? -18.116 -5.811 8.608 1.00 33.25 175 CYS A N 1
ATOM 1333 C CA . CYS A 1 175 ? -19.353 -6.575 8.618 1.00 33.25 175 CYS A CA 1
ATOM 1334 C C . CYS A 1 175 ? -19.131 -7.959 7.980 1.00 33.25 175 CYS A C 1
ATOM 1336 O O . CYS A 1 175 ? -19.404 -8.152 6.794 1.00 33.25 175 CYS A O 1
ATOM 1338 N N . ALA A 1 176 ? -18.657 -8.926 8.763 1.00 27.77 176 ALA A N 1
ATOM 1339 C CA . ALA A 1 176 ? -18.872 -10.354 8.514 1.00 27.77 176 ALA A CA 1
ATOM 1340 C C . ALA A 1 176 ? -18.789 -11.130 9.832 1.00 27.77 176 ALA A C 1
ATOM 1342 O O . ALA A 1 176 ? -17.768 -10.977 10.539 1.00 27.77 176 ALA A O 1
#